Protein AF-A0A933X9K4-F1 (afdb_monomer)

Secondary structure (DSSP, 8-state):
-HHHHHHHHHS-HHHHHHHHHHHHHHHTT-GGGS-EEEPTTSS-EEEEETTEEEEEEE-TTS-EEEEEEEETT---GGG--

Nearest PDB structures (foldseek):
  3g5o-assembly1_B  TM=7.144E-01  e=1.329E-02  Mycobacterium tuberculosis H37Rv
  7msb-assembly1_A  TM=6.834E-01  e=1.727E+00  Homo sapiens
  7z8b-assembly1_F  TM=6.858E-01  e=2.809E+00  Homo sapiens
  5h19-assembly1_A  TM=7.175E-01  e=2.985E+00  Homo sapiens
  2yfn-assembly1_A  TM=6.176E-01  e=3.583E+00  Mediterraneibacter gnavus E1

Sequence (81 aa):
MRELEKLLRKISKKDQLALREEIGLLVQKKHQLLNIKKLQGSDFYRSRKGNFRIIFHYDKKSEVIIDAVRLKGEDIYKDFI

pLDDT: mean 84.36, std 12.32, range [48.72, 94.94]

Solvent-accessible surface area (backbone atoms only — not comparable to full-atom values): 4877 Å² total; per-residue (Å²): 115,72,68,60,56,54,51,55,70,75,44,53,72,69,54,50,50,51,49,53,53,53,50,53,36,53,71,67,65,46,56,94,83,50,56,67,44,74,41,70,93,43,81,37,30,33,37,56,56,94,61,36,35,40,34,28,33,62,50,100,85,70,43,74,43,79,78,42,77,44,50,70,85,70,85,63,70,74,83,65,86

Structure (mmCIF, N/CA/C/O backbone):
data_AF-A0A933X9K4-F1
#
_entry.id   AF-A0A933X9K4-F1
#
loop_
_atom_site.group_PDB
_atom_site.id
_atom_site.type_symbol
_atom_site.label_atom_id
_atom_site.label_alt_id
_atom_site.label_comp_id
_atom_site.label_asym_id
_atom_site.label_entity_id
_atom_site.label_seq_id
_atom_site.pdbx_PDB_ins_code
_atom_site.Cartn_x
_atom_site.Cartn_y
_atom_site.Cartn_z
_atom_site.occupancy
_atom_site.B_iso_or_equiv
_atom_site.auth_seq_id
_atom_site.auth_comp_id
_atom_site.auth_asym_id
_atom_site.auth_atom_id
_atom_site.pdbx_PDB_model_num
ATOM 1 N N . MET A 1 1 ? 11.127 -8.428 7.712 1.00 48.72 1 MET A N 1
ATOM 2 C CA . MET A 1 1 ? 12.146 -7.414 7.345 1.00 48.72 1 MET A CA 1
ATOM 3 C C . MET A 1 1 ? 12.785 -7.644 5.969 1.00 48.72 1 MET A C 1
ATOM 5 O O . MET A 1 1 ? 12.697 -6.742 5.150 1.00 48.72 1 MET A O 1
ATOM 9 N N . ARG A 1 2 ? 13.351 -8.827 5.659 1.00 59.69 2 ARG A N 1
ATOM 10 C CA . ARG A 1 2 ? 14.121 -9.073 4.412 1.00 59.69 2 ARG A CA 1
ATOM 11 C C . ARG A 1 2 ? 13.403 -8.778 3.082 1.00 59.69 2 ARG A C 1
ATOM 13 O O . ARG A 1 2 ? 14.040 -8.293 2.155 1.00 59.69 2 ARG A O 1
ATOM 20 N N . GLU A 1 3 ? 12.104 -9.046 2.972 1.00 64.44 3 GLU A N 1
ATOM 21 C CA . GLU A 1 3 ? 11.385 -8.876 1.697 1.00 64.44 3 GLU A CA 1
ATOM 22 C C . GLU A 1 3 ? 11.127 -7.406 1.331 1.00 64.44 3 GLU A C 1
ATOM 24 O O . GLU A 1 3 ? 11.214 -7.034 0.162 1.00 64.44 3 GLU A O 1
ATOM 29 N N . LEU A 1 4 ? 10.910 -6.541 2.328 1.00 66.56 4 LEU A N 1
ATOM 30 C CA . LEU A 1 4 ? 10.725 -5.108 2.096 1.00 66.56 4 LEU A CA 1
ATOM 31 C C . LEU A 1 4 ? 12.036 -4.443 1.658 1.00 66.56 4 LEU A C 1
ATOM 33 O O . LEU A 1 4 ? 12.046 -3.676 0.701 1.00 66.56 4 LEU A O 1
ATOM 37 N N . GLU A 1 5 ? 13.157 -4.777 2.299 1.00 68.31 5 GLU A N 1
ATOM 38 C CA . GLU A 1 5 ? 14.478 -4.258 1.919 1.00 68.31 5 GLU A CA 1
ATOM 39 C C . GLU A 1 5 ? 14.889 -4.688 0.508 1.00 68.31 5 GLU A C 1
ATOM 41 O O . GLU A 1 5 ? 15.405 -3.877 -0.262 1.00 68.31 5 GLU A O 1
ATOM 46 N N . LYS A 1 6 ? 14.622 -5.948 0.134 1.00 71.50 6 LYS A N 1
ATOM 47 C CA . LYS A 1 6 ? 14.840 -6.437 -1.235 1.00 71.50 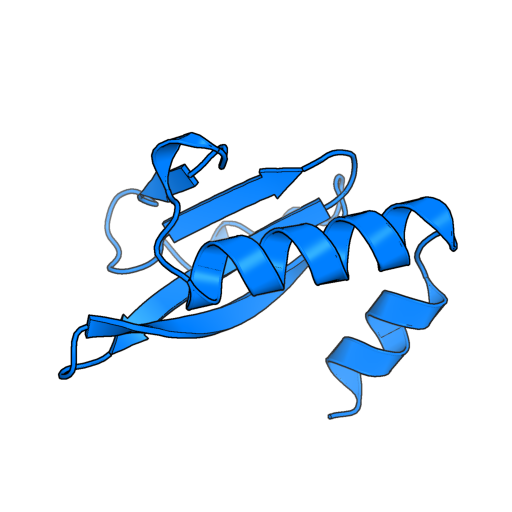6 LYS A CA 1
ATOM 48 C C . LYS A 1 6 ? 14.012 -5.653 -2.247 1.00 71.50 6 LYS A C 1
ATOM 50 O O . LYS A 1 6 ? 14.532 -5.287 -3.298 1.00 71.50 6 LYS A O 1
ATOM 55 N N . LEU A 1 7 ? 12.746 -5.379 -1.937 1.00 71.00 7 LEU A N 1
ATOM 56 C CA . LEU A 1 7 ? 11.873 -4.608 -2.814 1.00 71.00 7 LEU A CA 1
ATOM 57 C C . LEU A 1 7 ? 12.347 -3.157 -2.952 1.00 71.00 7 LEU A C 1
ATOM 59 O O . LEU A 1 7 ? 12.419 -2.652 -4.068 1.00 71.00 7 LEU A O 1
ATOM 63 N N . LEU A 1 8 ? 12.763 -2.523 -1.853 1.00 70.94 8 LEU A N 1
ATOM 64 C CA . LEU A 1 8 ? 13.337 -1.174 -1.870 1.00 70.94 8 LEU A CA 1
ATOM 65 C C . LEU A 1 8 ? 14.603 -1.094 -2.737 1.00 70.94 8 LEU A C 1
ATOM 67 O O . LEU A 1 8 ? 14.795 -0.101 -3.433 1.00 70.94 8 LEU A O 1
ATOM 71 N N . ARG A 1 9 ? 15.436 -2.144 -2.761 1.00 76.50 9 ARG A N 1
ATOM 72 C CA . ARG A 1 9 ? 16.616 -2.218 -3.647 1.00 76.50 9 ARG A CA 1
ATOM 73 C C . ARG A 1 9 ? 16.264 -2.343 -5.133 1.00 76.50 9 ARG A C 1
ATOM 75 O O . ARG A 1 9 ? 17.054 -1.913 -5.964 1.00 76.50 9 ARG A O 1
ATOM 82 N N . LYS A 1 10 ? 15.112 -2.931 -5.472 1.00 76.19 10 LYS A N 1
ATOM 83 C CA . LYS A 1 10 ? 14.667 -3.136 -6.864 1.00 76.19 10 LYS A CA 1
ATOM 84 C C . LYS A 1 10 ? 14.039 -1.893 -7.499 1.00 76.19 10 LYS A C 1
ATOM 86 O O . LYS A 1 10 ? 13.873 -1.862 -8.714 1.00 76.19 10 LYS A O 1
ATOM 91 N N . ILE A 1 11 ? 13.663 -0.897 -6.700 1.00 82.31 11 ILE A N 1
ATOM 92 C CA . ILE A 1 11 ? 12.955 0.294 -7.178 1.00 82.31 11 ILE A CA 1
ATOM 93 C C . ILE A 1 11 ? 13.845 1.534 -7.191 1.00 82.31 11 ILE A C 1
ATOM 95 O O . ILE A 1 11 ? 14.762 1.683 -6.380 1.00 82.31 11 ILE A O 1
ATOM 99 N N . SER A 1 12 ? 13.549 2.448 -8.116 1.00 85.62 12 SER A N 1
ATOM 100 C CA . SER A 1 12 ? 14.279 3.709 -8.252 1.00 85.62 12 SER A CA 1
ATOM 101 C C . SER A 1 12 ? 14.154 4.567 -6.986 1.00 85.62 12 SER A C 1
ATOM 103 O O . SER A 1 12 ? 13.165 4.474 -6.262 1.0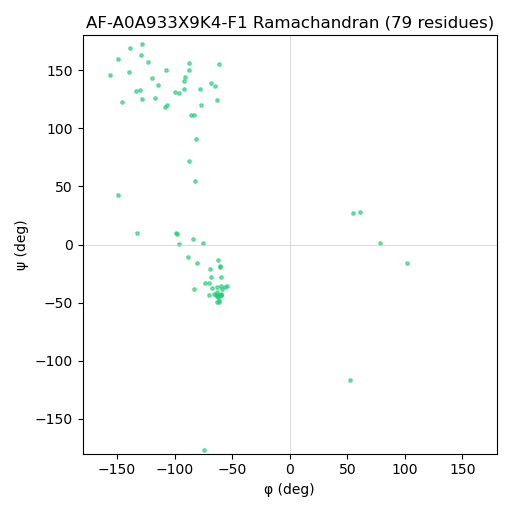0 85.62 12 SER A O 1
ATOM 105 N N . LYS A 1 13 ? 15.110 5.473 -6.729 1.00 86.94 13 LYS A N 1
ATOM 106 C CA . LYS A 1 13 ? 15.015 6.421 -5.596 1.00 86.94 13 LYS A CA 1
ATOM 107 C C . LYS A 1 13 ? 13.710 7.231 -5.614 1.00 86.94 13 LYS A C 1
ATOM 109 O O . LYS A 1 13 ? 13.137 7.494 -4.561 1.00 86.94 13 LYS A O 1
ATOM 114 N N . LYS A 1 14 ? 13.225 7.582 -6.811 1.00 87.88 14 LYS A N 1
ATOM 115 C CA . LYS A 1 14 ? 11.941 8.267 -7.009 1.00 87.88 14 LYS A CA 1
ATOM 116 C C . LYS A 1 14 ? 10.770 7.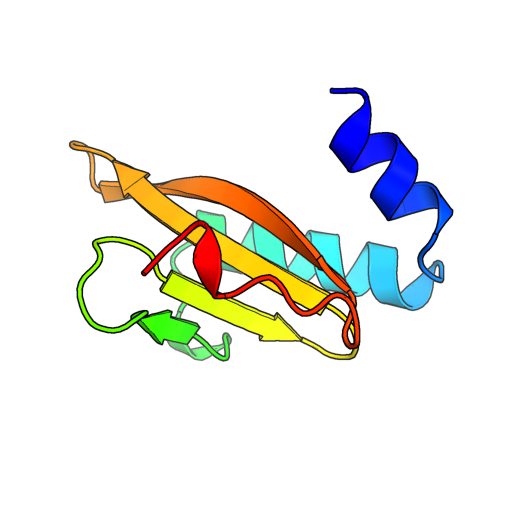407 -6.530 1.00 87.88 14 LYS A C 1
ATOM 118 O O . LYS A 1 14 ? 9.906 7.901 -5.814 1.00 87.88 14 LYS A O 1
ATOM 123 N N . ASP A 1 15 ? 10.764 6.126 -6.881 1.00 86.44 15 ASP A N 1
ATOM 124 C CA . ASP A 1 15 ? 9.723 5.194 -6.448 1.00 86.44 15 ASP A CA 1
ATOM 125 C C . ASP A 1 15 ? 9.817 4.884 -4.948 1.00 86.44 15 ASP A C 1
ATOM 127 O O . ASP A 1 15 ? 8.788 4.726 -4.301 1.00 86.44 15 ASP A O 1
ATOM 131 N N . GLN A 1 16 ? 11.023 4.854 -4.362 1.00 87.12 16 GLN A N 1
ATOM 132 C CA . GLN A 1 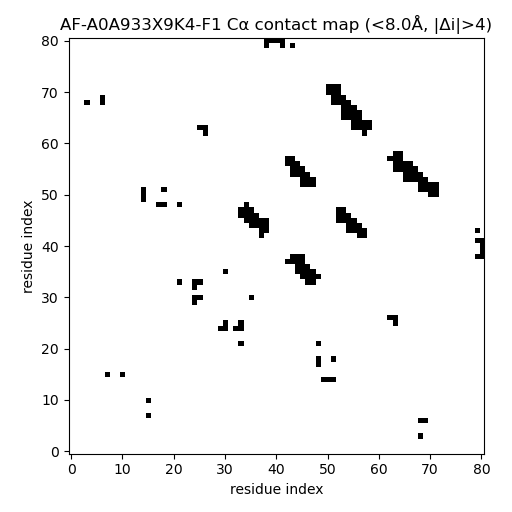16 ? 11.193 4.724 -2.907 1.00 87.12 16 GLN A CA 1
ATOM 133 C C . GLN A 1 16 ? 10.571 5.905 -2.160 1.00 87.12 16 GLN A C 1
ATOM 135 O O . GLN A 1 16 ? 9.916 5.703 -1.138 1.00 87.12 16 GLN A O 1
ATOM 140 N N . LEU A 1 17 ? 10.775 7.129 -2.658 1.00 90.31 17 LEU A N 1
ATOM 141 C CA . LEU A 1 17 ? 10.166 8.326 -2.082 1.00 90.31 17 LEU A CA 1
ATOM 142 C C . LEU A 1 17 ? 8.641 8.262 -2.199 1.00 90.31 17 LEU A C 1
ATOM 144 O O . LEU A 1 17 ? 7.951 8.381 -1.190 1.00 90.31 17 LEU A O 1
ATOM 148 N N . ALA A 1 18 ? 8.130 7.961 -3.394 1.00 91.00 18 ALA A N 1
ATOM 149 C CA . ALA A 1 18 ? 6.696 7.815 -3.623 1.00 91.00 18 ALA A CA 1
ATOM 150 C C . ALA A 1 18 ? 6.073 6.721 -2.739 1.00 91.00 18 ALA A C 1
ATOM 152 O O . ALA A 1 18 ? 4.972 6.900 -2.231 1.00 91.00 18 ALA A O 1
ATOM 153 N N . LEU A 1 19 ? 6.771 5.603 -2.512 1.00 90.12 19 LEU A N 1
ATOM 154 C CA . LEU A 1 19 ? 6.312 4.535 -1.622 1.00 90.12 19 LEU A CA 1
ATOM 155 C C . LEU A 1 19 ? 6.214 5.008 -0.169 1.00 90.12 19 LEU A C 1
ATOM 157 O O . LEU A 1 19 ? 5.227 4.716 0.501 1.00 90.12 19 LEU A O 1
ATOM 161 N N . ARG A 1 20 ? 7.212 5.750 0.320 1.00 89.50 20 ARG A N 1
ATOM 162 C CA . ARG A 1 20 ? 7.189 6.316 1.679 1.00 89.50 20 ARG A CA 1
ATOM 163 C C . ARG A 1 20 ? 6.044 7.309 1.857 1.00 89.50 20 ARG A C 1
ATOM 165 O O . ARG A 1 20 ? 5.357 7.251 2.873 1.00 89.50 20 ARG A O 1
ATOM 172 N N . GLU A 1 21 ? 5.827 8.181 0.877 1.00 92.31 21 GLU A N 1
ATOM 173 C CA . GLU A 1 21 ? 4.714 9.137 0.882 1.00 92.31 21 GLU A CA 1
ATOM 174 C C . GLU A 1 21 ? 3.360 8.422 0.893 1.00 92.31 21 GLU A C 1
ATOM 176 O O . GLU A 1 21 ? 2.507 8.727 1.725 1.00 92.31 21 GLU A O 1
ATOM 181 N N . GLU A 1 22 ? 3.186 7.424 0.025 1.00 92.94 22 GLU A N 1
ATOM 182 C CA . GLU A 1 22 ? 1.956 6.636 -0.071 1.00 92.94 22 GLU A CA 1
ATOM 183 C C . GLU A 1 22 ? 1.644 5.917 1.255 1.00 92.94 22 GLU A C 1
ATOM 185 O O . GLU A 1 22 ? 0.511 5.958 1.733 1.00 92.94 22 GLU A O 1
ATOM 190 N N . ILE A 1 23 ? 2.655 5.314 1.895 1.00 91.00 23 ILE A N 1
ATOM 191 C CA . ILE A 1 23 ? 2.522 4.684 3.219 1.00 91.00 23 ILE A CA 1
ATOM 192 C C . ILE A 1 23 ? 2.150 5.720 4.285 1.00 91.00 23 ILE A C 1
ATOM 194 O O . ILE A 1 23 ? 1.261 5.470 5.098 1.00 91.00 23 ILE A O 1
ATOM 198 N N . GLY A 1 24 ? 2.789 6.891 4.280 1.00 92.00 24 GLY A N 1
ATOM 199 C CA . GLY A 1 24 ? 2.473 7.965 5.223 1.00 92.00 24 GLY A CA 1
ATOM 200 C C . GLY A 1 24 ? 1.020 8.430 5.111 1.00 92.00 24 GLY A C 1
ATOM 201 O O . GLY A 1 24 ? 0.344 8.608 6.124 1.00 92.00 24 GLY A O 1
ATOM 202 N N . LEU A 1 25 ? 0.511 8.571 3.887 1.00 93.38 25 LEU A N 1
ATOM 203 C CA . LEU A 1 25 ? -0.885 8.928 3.626 1.00 93.38 25 LEU A CA 1
ATOM 204 C C . LEU A 1 25 ? -1.866 7.824 4.049 1.00 93.38 25 LEU A C 1
ATOM 206 O O . LEU A 1 25 ? -2.935 8.145 4.574 1.00 93.38 25 LEU A O 1
ATOM 210 N N . LEU A 1 26 ? -1.504 6.549 3.855 1.00 92.44 26 LEU A N 1
ATOM 211 C CA . LEU A 1 26 ? -2.291 5.398 4.312 1.00 92.44 26 LEU A CA 1
ATOM 212 C C . LEU A 1 26 ? -2.431 5.390 5.837 1.00 92.44 26 LEU A C 1
ATOM 214 O O . LEU A 1 26 ? -3.546 5.313 6.345 1.00 92.44 26 LEU A O 1
ATOM 218 N N . VAL A 1 27 ? -1.322 5.543 6.567 1.00 89.75 27 VAL A N 1
ATOM 219 C CA . VAL A 1 27 ? -1.323 5.581 8.042 1.00 89.75 27 VAL A CA 1
ATOM 220 C C . VAL A 1 27 ? -2.110 6.786 8.569 1.00 89.75 27 VAL A C 1
ATOM 222 O O . VAL A 1 27 ? -2.843 6.671 9.544 1.00 89.75 27 VAL A O 1
ATOM 225 N N . GLN A 1 28 ? -2.038 7.933 7.888 1.00 91.50 28 GLN A N 1
ATOM 226 C CA . GLN A 1 28 ? -2.834 9.123 8.222 1.00 91.50 28 GLN A CA 1
ATOM 227 C C . GLN A 1 28 ? -4.311 9.017 7.804 1.00 91.50 28 GLN A C 1
ATOM 229 O O . GLN A 1 28 ? -5.057 9.981 7.978 1.00 91.50 28 GLN A O 1
ATOM 234 N N . LYS A 1 29 ? -4.738 7.891 7.216 1.00 86.88 29 LYS A N 1
ATOM 235 C CA . LYS A 1 29 ? -6.103 7.649 6.719 1.00 86.88 29 LYS A CA 1
ATOM 236 C C . LYS A 1 29 ? -6.584 8.716 5.718 1.00 86.88 29 LYS A C 1
ATOM 238 O O . LYS A 1 29 ? -7.781 8.939 5.548 1.00 86.88 29 LYS A O 1
ATOM 243 N N . LYS A 1 30 ? -5.661 9.362 4.988 1.00 89.50 30 LYS A N 1
ATOM 244 C CA . LYS A 1 30 ? -5.959 10.390 3.967 1.00 89.50 30 LYS A CA 1
ATOM 245 C C . LYS A 1 30 ? -6.334 9.754 2.625 1.00 89.50 30 LYS A C 1
ATOM 247 O O . LYS A 1 30 ? -5.737 10.045 1.590 1.00 89.50 30 LYS A O 1
ATOM 252 N N . HIS A 1 31 ? -7.338 8.877 2.642 1.00 85.00 31 HIS A N 1
ATOM 253 C CA . HIS A 1 31 ? -7.702 8.014 1.510 1.00 85.00 31 HIS A CA 1
ATOM 254 C C . HIS A 1 31 ? -8.082 8.776 0.235 1.00 85.00 31 HIS A C 1
ATOM 256 O O . HIS A 1 31 ? -7.845 8.280 -0.858 1.00 85.00 31 HIS A O 1
ATOM 262 N N . GLN A 1 32 ? -8.605 9.998 0.356 1.00 86.88 32 GLN A N 1
ATOM 263 C CA . GLN A 1 32 ? -8.969 10.857 -0.780 1.00 86.88 32 GLN A CA 1
ATOM 264 C C . GLN A 1 32 ? -7.794 11.221 -1.706 1.00 86.88 32 GLN A C 1
ATOM 266 O O . GLN A 1 32 ? -8.010 11.614 -2.847 1.00 86.88 32 GLN A O 1
ATOM 271 N N . LEU A 1 33 ? -6.554 11.089 -1.223 1.00 88.12 33 LEU A N 1
ATOM 272 C CA . LEU A 1 33 ? -5.334 11.345 -1.996 1.00 88.12 33 LEU A CA 1
ATOM 273 C C . LEU A 1 33 ? -4.737 10.065 -2.603 1.00 88.12 33 LEU A C 1
ATOM 275 O O . LEU A 1 33 ? -3.687 10.122 -3.246 1.00 88.12 33 LEU A O 1
ATOM 279 N N . LEU A 1 34 ? -5.378 8.914 -2.383 1.00 91.06 34 LEU A N 1
ATOM 280 C CA . LEU A 1 34 ? -4.851 7.591 -2.697 1.00 91.06 34 LEU A CA 1
ATOM 281 C C . LEU A 1 34 ? -5.745 6.868 -3.700 1.00 91.06 34 LEU A C 1
ATOM 283 O O . LEU A 1 34 ? -6.971 6.932 -3.648 1.00 91.06 34 LEU A O 1
ATOM 287 N N . ASN A 1 35 ? -5.126 6.111 -4.603 1.00 94.12 35 ASN A N 1
ATOM 288 C CA . ASN A 1 35 ? -5.854 5.270 -5.549 1.00 94.12 35 AS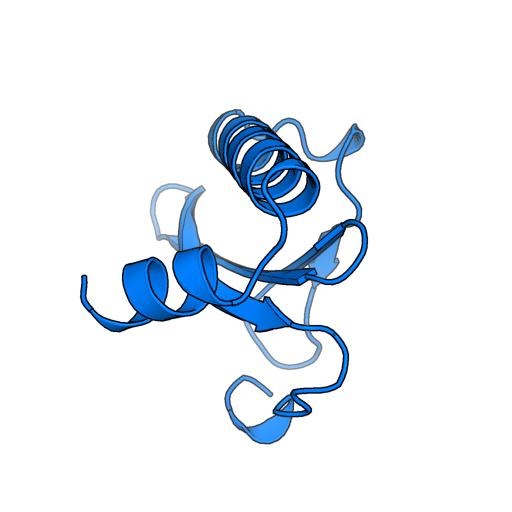N A CA 1
ATOM 289 C C . ASN A 1 35 ? -6.132 3.900 -4.919 1.00 94.12 35 ASN A C 1
ATOM 291 O O . ASN A 1 35 ? -5.496 2.901 -5.273 1.00 94.12 35 ASN A O 1
ATOM 295 N N . ILE A 1 36 ? -7.055 3.881 -3.954 1.00 94.81 36 ILE A N 1
ATOM 296 C CA . ILE A 1 36 ? -7.433 2.686 -3.197 1.00 94.81 36 ILE A CA 1
ATOM 297 C C . ILE A 1 36 ? -8.607 1.976 -3.872 1.00 94.81 36 ILE A C 1
ATOM 299 O O . ILE A 1 36 ? -9.620 2.581 -4.215 1.00 94.81 36 ILE A O 1
ATOM 303 N N . LYS A 1 37 ? -8.498 0.654 -4.012 1.00 94.69 37 LYS A N 1
ATOM 304 C CA . LYS A 1 37 ? -9.602 -0.222 -4.420 1.00 94.69 37 LYS A CA 1
ATOM 305 C C . LYS A 1 37 ? -9.657 -1.450 -3.513 1.00 94.69 37 LYS A C 1
ATOM 307 O O . LYS A 1 37 ? -8.627 -2.097 -3.332 1.00 94.69 37 LYS A O 1
ATOM 312 N N . LYS A 1 38 ? -10.844 -1.803 -3.007 1.00 94.12 38 LYS A N 1
ATOM 313 C CA . LYS A 1 38 ? -11.073 -3.085 -2.320 1.00 94.12 38 LYS A CA 1
ATOM 314 C C . LYS A 1 38 ? -10.889 -4.249 -3.301 1.00 94.12 38 LYS A C 1
ATOM 316 O O . LYS A 1 38 ? -11.330 -4.162 -4.453 1.00 94.12 38 LYS A O 1
ATOM 321 N N . LEU A 1 39 ? -10.200 -5.303 -2.877 1.00 92.31 39 LEU A N 1
ATOM 322 C CA . LEU A 1 39 ? -10.104 -6.546 -3.636 1.00 92.31 39 LEU A CA 1
ATOM 323 C C . LEU A 1 39 ? -11.407 -7.330 -3.447 1.00 92.31 39 LEU A C 1
ATOM 325 O O . LEU A 1 39 ? -11.958 -7.393 -2.353 1.00 92.31 39 LEU A O 1
ATOM 329 N N . GLN A 1 40 ? -11.966 -7.840 -4.543 1.00 91.06 40 GLN A N 1
ATOM 330 C CA . GLN A 1 40 ? -13.241 -8.553 -4.484 1.00 91.06 40 GLN A CA 1
ATOM 331 C C . GLN A 1 40 ? -13.061 -9.879 -3.746 1.00 91.06 40 GLN A C 1
ATOM 333 O O . GLN A 1 40 ? -12.067 -10.559 -3.967 1.00 91.06 40 GLN A O 1
ATOM 338 N N . GLY A 1 41 ? -14.02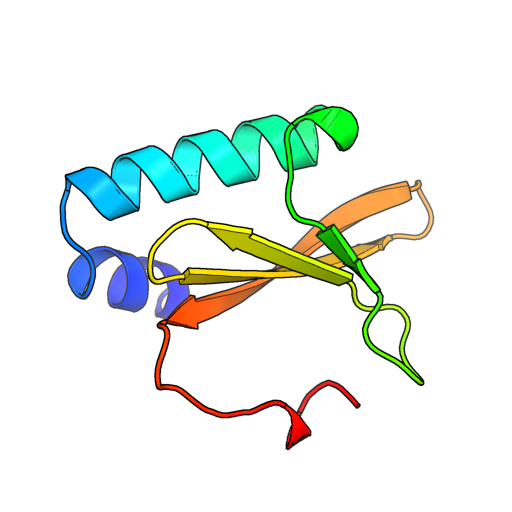9 -10.232 -2.899 1.00 90.69 41 GLY A N 1
ATOM 339 C CA . GLY A 1 41 ? -14.011 -11.494 -2.157 1.00 90.69 41 GLY A CA 1
ATOM 340 C C . GLY A 1 41 ? -13.092 -11.519 -0.933 1.00 90.69 41 GLY A C 1
ATOM 341 O O . GLY A 1 41 ? -13.045 -12.543 -0.265 1.00 90.69 41 GLY A O 1
ATOM 342 N N . SER A 1 42 ? -12.407 -10.419 -0.596 1.00 90.81 42 SER A N 1
ATOM 343 C CA . SER A 1 42 ? -11.506 -10.379 0.559 1.00 90.81 42 SER A CA 1
ATOM 344 C C . SER A 1 42 ? -11.598 -9.084 1.370 1.00 90.81 42 SER A C 1
ATOM 346 O O . SER A 1 42 ? -12.216 -8.095 0.962 1.00 90.81 42 SER A O 1
ATOM 348 N N . ASP A 1 43 ? -10.971 -9.089 2.547 1.00 92.31 43 ASP A N 1
ATOM 349 C CA . ASP A 1 43 ? -10.840 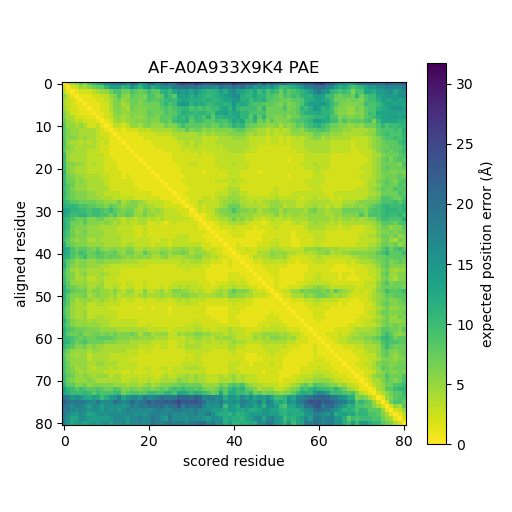-7.914 3.419 1.00 92.31 43 ASP A CA 1
ATOM 350 C C . ASP A 1 43 ? -9.657 -7.015 3.044 1.00 92.31 43 ASP A C 1
ATOM 352 O O . ASP A 1 43 ? -9.380 -6.012 3.707 1.00 92.31 43 ASP A O 1
ATOM 356 N N . PHE A 1 44 ? -8.983 -7.343 1.942 1.00 94.44 44 PHE A N 1
ATOM 357 C CA . PHE A 1 44 ? -7.834 -6.607 1.458 1.00 94.44 44 PHE A CA 1
ATOM 358 C C . PHE A 1 44 ? -8.231 -5.446 0.549 1.00 94.44 44 PHE A C 1
ATOM 360 O O . PHE A 1 44 ? -9.196 -5.465 -0.220 1.00 94.44 44 PHE A O 1
ATOM 367 N N . TYR A 1 45 ? -7.390 -4.430 0.590 1.00 94.94 45 TYR A N 1
ATOM 368 C CA . TYR A 1 45 ? -7.431 -3.242 -0.234 1.00 94.94 45 TYR A CA 1
ATOM 369 C C . TYR A 1 45 ? -6.104 -3.112 -0.960 1.00 94.94 45 TYR A C 1
ATOM 371 O O . TYR A 1 45 ? -5.070 -3.630 -0.539 1.00 94.94 45 TYR A O 1
ATOM 379 N N . ARG A 1 46 ? -6.127 -2.392 -2.076 1.00 93.00 46 ARG A N 1
ATOM 380 C CA . ARG A 1 46 ? -4.931 -2.080 -2.844 1.00 93.00 46 ARG A CA 1
ATOM 381 C C . ARG A 1 46 ? -4.844 -0.592 -3.110 1.00 93.00 46 ARG A C 1
ATOM 383 O O . ARG A 1 46 ? -5.733 -0.079 -3.787 1.00 93.00 46 ARG A O 1
ATOM 390 N N . SER A 1 47 ? -3.731 0.038 -2.736 1.00 94.44 47 SER A N 1
ATOM 391 C CA . SER A 1 47 ? -3.333 1.335 -3.293 1.00 94.44 47 SER A CA 1
ATOM 392 C C . SER A 1 47 ? -2.425 1.172 -4.514 1.00 94.44 47 SER A C 1
ATOM 394 O O . SER A 1 47 ? -1.570 0.281 -4.544 1.00 94.44 47 SER A O 1
ATOM 396 N N . ARG A 1 48 ? -2.608 2.005 -5.543 1.00 91.75 48 ARG A N 1
ATOM 397 C CA . ARG A 1 48 ?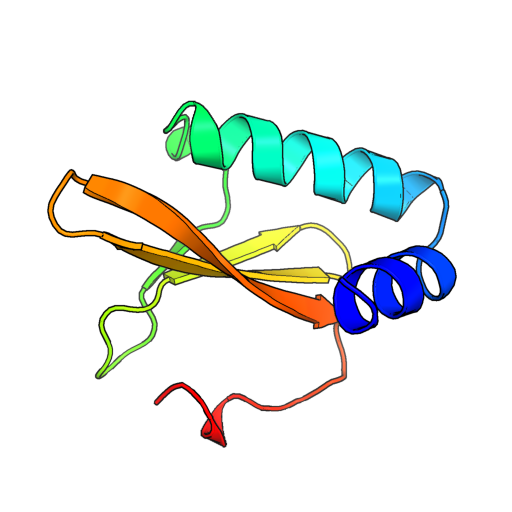 -1.773 2.035 -6.758 1.00 91.75 48 ARG A CA 1
ATOM 398 C C . ARG A 1 48 ? -1.064 3.378 -6.903 1.00 91.75 48 ARG A C 1
ATOM 400 O O . ARG A 1 48 ? -1.725 4.404 -7.031 1.00 91.75 48 ARG A O 1
ATOM 407 N N . LYS A 1 49 ? 0.262 3.354 -7.043 1.00 90.75 49 LYS A N 1
ATOM 408 C CA . LYS A 1 49 ? 1.057 4.556 -7.312 1.00 90.75 49 LYS A CA 1
ATOM 409 C C . LYS A 1 49 ? 2.244 4.218 -8.207 1.00 90.75 49 LYS A C 1
ATOM 411 O O . LYS A 1 49 ? 3.050 3.350 -7.888 1.00 90.75 49 LYS A O 1
ATOM 416 N N . GLY A 1 50 ? 2.333 4.895 -9.354 1.00 87.31 50 GLY A N 1
ATOM 417 C CA . GLY A 1 50 ? 3.405 4.675 -10.327 1.00 87.31 50 GLY A CA 1
ATOM 418 C C . GLY A 1 50 ? 3.547 3.199 -10.716 1.00 87.31 50 GLY A C 1
ATOM 419 O O . GLY A 1 50 ? 2.622 2.601 -11.269 1.00 87.31 50 GLY A O 1
ATOM 420 N N . ASN A 1 51 ? 4.708 2.622 -10.397 1.00 86.38 51 ASN A N 1
ATOM 421 C CA . ASN A 1 51 ? 5.063 1.240 -10.716 1.00 86.38 51 ASN A CA 1
ATOM 422 C C . ASN A 1 51 ? 4.877 0.252 -9.558 1.00 86.38 51 ASN A C 1
ATOM 424 O O . ASN A 1 51 ? 5.308 -0.891 -9.686 1.00 86.38 51 ASN A O 1
ATOM 428 N N . PHE A 1 52 ? 4.235 0.638 -8.454 1.00 87.44 52 PHE A N 1
ATOM 429 C CA . PHE A 1 52 ? 4.001 -0.268 -7.333 1.00 87.44 52 PHE A CA 1
ATOM 430 C C . PHE A 1 52 ? 2.543 -0.300 -6.869 1.00 87.44 52 PHE A C 1
ATOM 432 O O . PHE A 1 52 ? 1.698 0.539 -7.205 1.00 87.44 52 PHE A O 1
ATOM 439 N N . ARG A 1 53 ? 2.244 -1.349 -6.110 1.00 90.75 53 ARG A N 1
ATOM 440 C CA . ARG A 1 53 ? 0.956 -1.632 -5.486 1.00 90.75 53 ARG A CA 1
ATOM 441 C C . ARG A 1 53 ? 1.210 -1.951 -4.024 1.00 90.75 53 ARG A C 1
ATOM 443 O O . ARG A 1 53 ? 2.096 -2.752 -3.732 1.00 90.75 53 ARG A O 1
ATOM 450 N N . ILE A 1 54 ? 0.433 -1.348 -3.138 1.00 91.75 54 ILE A N 1
ATOM 451 C CA . ILE A 1 54 ? 0.430 -1.673 -1.710 1.00 91.75 54 ILE A CA 1
ATOM 452 C C . ILE A 1 54 ? -0.856 -2.438 -1.437 1.00 91.75 54 ILE A C 1
ATOM 454 O O . ILE A 1 54 ? -1.930 -1.901 -1.702 1.00 91.75 54 ILE A O 1
ATOM 458 N N . ILE A 1 55 ? -0.745 -3.672 -0.959 1.00 92.88 55 ILE A N 1
ATOM 459 C CA . ILE A 1 55 ? -1.857 -4.466 -0.441 1.00 92.88 55 ILE A CA 1
ATOM 460 C C . ILE A 1 55 ? -1.870 -4.304 1.069 1.00 92.88 55 ILE A C 1
ATOM 462 O O . ILE A 1 55 ? -0.825 -4.422 1.715 1.00 92.88 55 ILE A O 1
ATOM 466 N N . PHE A 1 56 ? -3.036 -3.988 1.603 1.00 93.69 56 PHE A N 1
ATOM 467 C CA . PHE A 1 56 ? -3.220 -3.754 3.022 1.00 93.69 56 PHE A CA 1
ATOM 468 C C . PHE A 1 56 ? -4.629 -4.152 3.447 1.00 93.69 56 PHE A C 1
ATOM 470 O O . PHE A 1 56 ? -5.546 -4.180 2.623 1.00 93.69 56 PHE A O 1
ATOM 477 N N . HIS A 1 57 ? -4.819 -4.389 4.733 1.00 94.50 57 HIS A N 1
ATOM 478 C CA . HIS A 1 57 ? -6.132 -4.516 5.352 1.00 94.50 57 HIS A CA 1
ATOM 479 C C . HIS A 1 57 ? -6.234 -3.593 6.566 1.00 94.50 57 HIS A C 1
ATOM 481 O O . HIS A 1 57 ? -5.260 -2.952 6.971 1.00 94.50 57 HIS A O 1
ATOM 487 N N . TYR A 1 58 ? -7.439 -3.504 7.122 1.00 94.44 58 TYR A N 1
ATOM 488 C CA . TYR A 1 58 ? -7.666 -2.844 8.399 1.00 94.44 58 TYR A CA 1
ATOM 489 C C . TYR A 1 58 ? -7.768 -3.900 9.493 1.00 94.44 58 TYR A C 1
ATOM 491 O O . TYR A 1 58 ? -8.503 -4.876 9.338 1.00 94.44 58 TYR A O 1
ATOM 499 N N . ASP A 1 59 ? -7.042 -3.716 10.592 1.00 94.06 59 ASP A N 1
ATOM 500 C CA . ASP A 1 59 ? -7.160 -4.594 11.753 1.00 94.06 59 ASP A CA 1
ATOM 501 C C . ASP A 1 59 ? -8.465 -4.335 12.536 1.00 94.06 59 ASP A C 1
ATOM 503 O O . ASP A 1 59 ? -9.293 -3.487 12.191 1.00 94.06 59 ASP A O 1
ATOM 507 N N . LYS A 1 60 ? -8.642 -5.041 13.660 1.00 94.06 60 LYS A N 1
ATOM 508 C CA . LYS A 1 60 ? -9.813 -4.874 14.541 1.00 94.06 60 LYS A CA 1
ATOM 509 C C . LYS A 1 60 ? -9.950 -3.462 15.130 1.00 94.06 60 LYS A C 1
ATOM 511 O O . LYS A 1 60 ? -11.029 -3.111 15.598 1.00 94.06 60 LYS A O 1
ATOM 516 N N . LYS A 1 61 ? -8.880 -2.665 15.138 1.00 94.50 61 LYS A N 1
ATOM 517 C CA . LYS A 1 61 ? -8.847 -1.273 15.607 1.00 94.50 61 LYS A CA 1
ATOM 518 C C . LYS A 1 61 ? -8.962 -0.273 14.453 1.00 94.50 61 LYS A C 1
ATOM 520 O O . LYS A 1 61 ? -8.840 0.927 14.678 1.00 94.50 61 LYS A O 1
ATOM 525 N N . SER A 1 62 ? -9.256 -0.743 13.239 1.00 90.31 62 SER A N 1
ATOM 526 C CA . SER A 1 62 ? -9.287 0.072 12.021 1.00 90.31 62 SER A CA 1
ATOM 527 C C . SER A 1 62 ? -7.939 0.722 11.689 1.00 90.31 62 SER A C 1
ATOM 529 O O . SER A 1 62 ? -7.901 1.793 11.073 1.00 90.31 62 SER A O 1
ATOM 531 N N . GLU A 1 63 ? -6.835 0.098 12.096 1.00 93.06 63 GLU A N 1
ATOM 532 C CA . GLU A 1 63 ? -5.477 0.506 11.748 1.00 93.06 63 GLU A CA 1
ATOM 533 C C . GLU A 1 63 ? -5.013 -0.189 10.472 1.00 93.06 63 GLU A C 1
ATOM 535 O O . GLU A 1 63 ? -5.360 -1.339 10.209 1.00 93.06 63 GLU A O 1
ATOM 540 N N . VAL A 1 64 ? -4.240 0.528 9.655 1.00 93.31 64 VAL A N 1
ATOM 541 C CA . VAL A 1 64 ? -3.750 0.010 8.374 1.00 93.31 64 VAL A CA 1
ATOM 542 C C . VAL A 1 64 ? -2.596 -0.958 8.611 1.00 93.31 64 VAL A C 1
ATOM 544 O O . VAL A 1 64 ? -1.542 -0.564 9.110 1.00 93.31 64 VAL A O 1
ATOM 547 N N . ILE A 1 65 ? -2.765 -2.202 8.171 1.00 92.75 65 ILE A N 1
ATOM 548 C CA . ILE A 1 65 ? -1.723 -3.227 8.166 1.00 92.75 65 ILE A CA 1
ATOM 549 C C . ILE A 1 65 ? -1.291 -3.480 6.727 1.00 92.75 65 ILE A C 1
ATOM 551 O O . ILE A 1 65 ? -2.092 -3.899 5.899 1.00 92.75 65 ILE A O 1
ATOM 555 N N . ILE A 1 66 ? -0.019 -3.215 6.421 1.00 91.06 66 ILE A N 1
ATOM 556 C CA . ILE A 1 66 ? 0.546 -3.465 5.091 1.00 91.06 66 ILE A CA 1
ATOM 557 C C . ILE A 1 66 ? 0.957 -4.932 4.990 1.00 91.06 66 ILE A C 1
ATOM 559 O O . ILE A 1 66 ? 1.945 -5.348 5.596 1.00 91.06 66 ILE A O 1
ATOM 563 N N . ASP A 1 67 ? 0.242 -5.688 4.167 1.00 89.62 67 ASP A N 1
ATOM 564 C CA . ASP A 1 67 ? 0.513 -7.104 3.915 1.00 89.62 67 ASP A CA 1
ATOM 565 C C . ASP A 1 67 ? 1.595 -7.292 2.853 1.00 89.62 67 ASP A C 1
ATOM 567 O O . ASP A 1 67 ? 2.445 -8.182 2.939 1.00 89.62 67 ASP A O 1
ATOM 571 N N . ALA A 1 68 ? 1.583 -6.441 1.824 1.00 87.75 68 ALA A N 1
ATOM 572 C CA . ALA A 1 68 ? 2.505 -6.565 0.710 1.00 87.75 68 ALA A CA 1
ATOM 573 C C . ALA A 1 68 ? 2.735 -5.247 -0.027 1.00 87.75 68 ALA A C 1
ATOM 575 O O . ALA A 1 68 ? 1.827 -4.455 -0.254 1.00 87.75 68 ALA A O 1
ATOM 576 N N . VAL A 1 69 ? 3.959 -5.078 -0.521 1.00 87.94 69 VAL A N 1
ATOM 577 C CA . VAL A 1 69 ? 4.270 -4.142 -1.604 1.00 87.94 69 VAL A CA 1
ATOM 578 C C . VAL A 1 69 ? 4.714 -4.975 -2.802 1.00 87.94 69 VAL A C 1
ATOM 580 O O . VAL A 1 69 ? 5.425 -5.969 -2.630 1.00 87.94 69 VAL A O 1
ATOM 583 N N . ARG A 1 70 ? 4.246 -4.632 -4.001 1.00 85.75 70 ARG A N 1
ATOM 584 C CA . ARG A 1 70 ? 4.510 -5.376 -5.244 1.00 85.75 70 ARG A CA 1
ATOM 585 C C . ARG A 1 70 ? 4.769 -4.430 -6.400 1.00 85.75 70 ARG A C 1
ATOM 587 O O . ARG A 1 70 ? 4.177 -3.349 -6.446 1.00 85.75 70 ARG A O 1
ATOM 594 N N . LEU A 1 71 ? 5.599 -4.846 -7.350 1.00 85.81 71 LEU A N 1
ATOM 595 C CA . LEU A 1 71 ? 5.861 -4.069 -8.559 1.00 85.81 71 LEU A CA 1
ATOM 596 C C . LEU A 1 71 ? 4.850 -4.379 -9.663 1.00 85.81 71 LEU A C 1
ATOM 598 O O . LEU A 1 71 ? 4.207 -5.428 -9.707 1.00 85.81 71 LEU A O 1
ATOM 602 N N . LYS A 1 72 ? 4.672 -3.428 -10.575 1.00 82.06 72 LYS A N 1
ATOM 603 C CA . LYS A 1 72 ? 3.887 -3.618 -11.791 1.00 82.06 72 LYS A CA 1
ATOM 604 C C . LYS A 1 72 ? 4.562 -4.705 -12.638 1.00 82.06 72 LYS A C 1
ATOM 606 O O . LYS A 1 72 ? 5.729 -4.571 -12.978 1.00 82.06 72 LYS A O 1
ATOM 611 N N . GLY A 1 73 ? 3.813 -5.751 -12.985 1.00 76.31 73 GLY A N 1
ATOM 612 C CA . GLY A 1 73 ? 4.311 -6.899 -13.755 1.00 76.31 73 GLY A CA 1
ATOM 613 C C . GLY A 1 73 ? 4.610 -8.140 -12.909 1.00 76.31 73 GLY A C 1
ATOM 614 O O . GLY A 1 73 ? 4.659 -9.234 -13.455 1.00 76.31 73 GLY A O 1
ATOM 615 N N . GLU A 1 74 ? 4.712 -8.004 -11.583 1.00 72.88 74 GLU A N 1
ATOM 616 C CA . GLU A 1 74 ? 4.639 -9.143 -10.661 1.00 72.88 74 GLU A CA 1
ATOM 617 C C . GLU A 1 74 ? 3.146 -9.467 -10.454 1.00 72.88 74 GLU A C 1
ATOM 619 O O . GLU A 1 74 ? 2.464 -8.837 -9.640 1.00 72.88 74 GLU A O 1
ATOM 624 N N . ASP A 1 75 ? 2.589 -10.351 -11.290 1.00 59.47 75 ASP A N 1
ATOM 625 C CA . ASP A 1 75 ? 1.173 -10.736 -11.234 1.00 59.47 75 ASP A CA 1
ATOM 626 C C . ASP A 1 75 ? 0.955 -11.864 -10.223 1.00 59.47 75 ASP A C 1
ATOM 628 O O . ASP A 1 75 ? 1.413 -12.988 -10.414 1.00 59.47 75 ASP A O 1
ATOM 632 N N . ILE A 1 76 ? 0.263 -11.550 -9.123 1.00 54.34 76 ILE A N 1
ATOM 633 C CA . ILE A 1 76 ? 0.004 -12.499 -8.029 1.00 54.34 76 ILE A CA 1
ATOM 634 C C . ILE A 1 76 ? -1.333 -12.200 -7.334 1.00 54.34 76 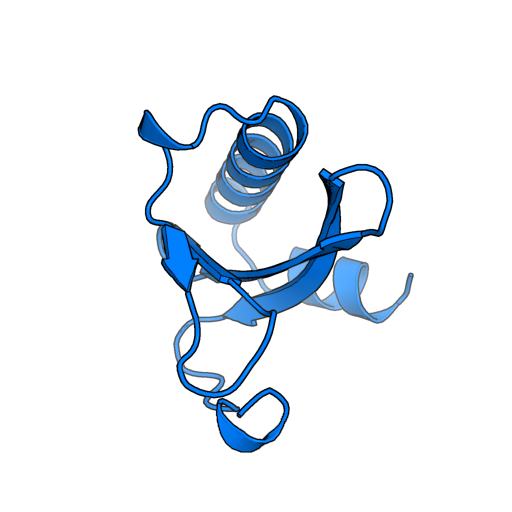ILE A C 1
ATOM 636 O O . ILE A 1 76 ? -1.453 -12.213 -6.114 1.00 54.34 76 ILE A O 1
ATOM 640 N N . TYR A 1 77 ? -2.383 -11.902 -8.105 1.00 52.66 77 TYR A N 1
ATOM 641 C CA . TYR A 1 77 ? -3.730 -11.755 -7.529 1.00 52.66 77 TYR A CA 1
ATOM 642 C C . TYR A 1 77 ? -4.262 -13.049 -6.887 1.00 52.66 77 TYR A C 1
ATOM 644 O O . TYR A 1 77 ? -5.238 -12.985 -6.153 1.00 52.66 77 TYR A O 1
ATOM 652 N N . LYS A 1 78 ? -3.616 -14.197 -7.136 1.00 56.66 78 LYS A N 1
ATOM 653 C CA . LYS A 1 78 ? -4.023 -15.515 -6.632 1.00 56.66 78 LYS A CA 1
ATOM 654 C C . LYS A 1 78 ? -3.855 -15.699 -5.120 1.00 56.66 78 LYS A C 1
ATOM 656 O O . LYS A 1 78 ? -4.511 -16.566 -4.570 1.00 56.66 78 LYS A O 1
ATOM 661 N N . ASP A 1 79 ? -3.010 -14.902 -4.465 1.00 62.06 79 ASP A N 1
ATOM 662 C CA . ASP A 1 79 ? -2.719 -15.098 -3.036 1.00 62.06 79 ASP A CA 1
ATOM 663 C C . ASP A 1 79 ? -3.694 -14.339 -2.112 1.00 62.06 79 ASP A C 1
ATOM 665 O O . ASP A 1 79 ? -3.673 -14.540 -0.901 1.00 62.06 79 ASP A O 1
ATOM 669 N N . PHE A 1 80 ? -4.522 -13.437 -2.659 1.00 56.16 80 PHE A N 1
ATOM 670 C CA . PHE A 1 80 ? -5.329 -12.481 -1.877 1.00 56.16 80 PHE A CA 1
ATOM 671 C C . PHE A 1 80 ? -6.810 -12.394 -2.309 1.00 56.16 80 PHE A C 1
ATOM 673 O O . PHE A 1 80 ? -7.514 -11.469 -1.879 1.00 56.16 80 PHE A O 1
ATOM 680 N N . ILE A 1 81 ? -7.262 -13.305 -3.182 1.00 53.00 81 ILE A N 1
ATOM 681 C CA . ILE A 1 81 ? -8.647 -13.462 -3.671 1.00 53.00 81 ILE A CA 1
ATOM 682 C C . ILE A 1 81 ? -9.096 -14.891 -3.387 1.00 53.00 81 ILE A C 1
ATOM 684 O O . ILE A 1 81 ? -8.288 -15.802 -3.670 1.00 53.00 81 ILE A O 1
#

Radius of gyration: 12.33 Å; Cα contacts (8 Å, |Δi|>4): 101; chains: 1; bounding box: 31×27×29 Å

Foldseek 3Di:
DVVVVVVCVVDDPVVNVVVVVQVVCLQVVVCVVWPKDDDPPAQWIWTDDDFKIWIWHADPVRGTDTPDIDGHPPDDSVVTD

Mean predicted aligned error: 5.52 Å